Protein AF-A0A958FLW0-F1 (afdb_monomer)

Sequence (82 aa):
DNYAIFEAVHGSAPDIAGKGIANPTALVLSGALMLQQLGNNQAADRIRNAVNTVIAEGKALTPDLGGKANTRKYVDALIKAL

Mean predicted aligned error: 2.25 Å

Radius of gyration: 13.51 Å; Cα contacts (8 Å, |Δi|>4): 96; chains: 1; bounding box: 34×31×31 Å

Structure (mmCIF, N/CA/C/O backbone):
data_AF-A0A958FLW0-F1
#
_entry.id   AF-A0A958FLW0-F1
#
loop_
_atom_site.group_PDB
_atom_site.id
_atom_site.type_symbol
_atom_site.label_atom_id
_atom_site.label_alt_id
_atom_site.label_comp_id
_atom_site.label_asym_id
_atom_site.label_entity_id
_atom_site.label_seq_id
_atom_site.pdbx_PDB_ins_code
_atom_site.Cartn_x
_atom_site.Cartn_y
_atom_site.Cartn_z
_atom_site.occupancy
_atom_site.B_iso_or_equiv
_atom_site.auth_seq_id
_atom_site.auth_comp_id
_atom_site.auth_asym_id
_atom_site.auth_atom_id
_atom_site.pdbx_PDB_model_num
ATOM 1 N N . ASP A 1 1 ? -18.292 20.168 9.227 1.00 63.88 1 ASP A N 1
ATOM 2 C CA . ASP A 1 1 ? -17.616 19.102 9.999 1.00 63.88 1 ASP A CA 1
ATOM 3 C C . ASP A 1 1 ? -18.157 17.683 9.750 1.00 63.88 1 ASP A C 1
ATOM 5 O O . ASP A 1 1 ? -17.673 16.748 10.369 1.00 63.88 1 ASP A O 1
ATOM 9 N N . ASN A 1 2 ? -19.102 17.475 8.814 1.00 87.94 2 ASN A N 1
ATOM 10 C CA . ASN A 1 2 ? -19.753 16.167 8.583 1.00 87.94 2 ASN A CA 1
ATOM 11 C C . ASN A 1 2 ? -19.127 15.315 7.462 1.00 87.94 2 ASN A C 1
ATOM 13 O O . ASN A 1 2 ? -19.605 14.219 7.187 1.00 87.94 2 ASN A O 1
ATOM 17 N N . TYR A 1 3 ? -18.101 15.826 6.781 1.00 94.25 3 TYR A N 1
ATOM 18 C CA . TYR A 1 3 ? -17.465 15.163 5.643 1.00 94.25 3 TYR A CA 1
ATOM 19 C C . TYR A 1 3 ? -15.950 15.235 5.779 1.00 94.25 3 TYR A C 1
ATOM 21 O O . TYR A 1 3 ? -15.418 16.219 6.294 1.00 94.25 3 TYR A O 1
ATOM 29 N N . ALA A 1 4 ? -15.275 14.204 5.282 1.00 95.94 4 ALA A N 1
ATOM 30 C CA . ALA A 1 4 ? -13.825 14.123 5.218 1.00 95.94 4 ALA A CA 1
ATOM 31 C C . ALA A 1 4 ? -13.407 13.513 3.876 1.00 95.94 4 ALA A C 1
ATOM 33 O O . ALA A 1 4 ? -14.091 12.634 3.350 1.00 95.94 4 ALA A O 1
ATOM 34 N N . ILE A 1 5 ? -12.288 13.990 3.333 1.00 97.06 5 ILE A N 1
ATOM 35 C CA . ILE A 1 5 ? -11.660 13.468 2.117 1.00 97.06 5 ILE A CA 1
ATOM 36 C C . ILE A 1 5 ? -10.292 12.923 2.513 1.00 97.06 5 ILE A C 1
ATOM 38 O O . ILE A 1 5 ? -9.554 13.565 3.258 1.00 97.06 5 ILE A O 1
ATOM 42 N N . PHE A 1 6 ? -9.973 11.732 2.014 1.00 97.88 6 PHE A N 1
ATOM 43 C CA . PHE A 1 6 ? -8.705 11.058 2.251 1.00 97.88 6 PHE A CA 1
ATOM 44 C C . PHE A 1 6 ? -8.077 10.750 0.903 1.00 97.88 6 PHE A C 1
ATOM 46 O O . PHE A 1 6 ? -8.671 10.061 0.077 1.00 97.88 6 PHE A O 1
ATOM 53 N N . GLU A 1 7 ? -6.878 11.266 0.681 1.00 97.50 7 GLU A N 1
ATOM 54 C CA . GLU A 1 7 ? -6.202 11.190 -0.608 1.00 97.50 7 GLU A CA 1
ATOM 55 C C . GLU A 1 7 ? -4.741 10.796 -0.434 1.00 97.50 7 GLU A C 1
ATOM 57 O O . GLU A 1 7 ? -4.167 10.925 0.650 1.00 97.50 7 GLU A O 1
ATOM 62 N N . ALA A 1 8 ? -4.144 10.267 -1.497 1.00 96.81 8 ALA A N 1
ATOM 63 C CA . ALA A 1 8 ? -2.701 10.111 -1.555 1.00 96.81 8 ALA A CA 1
ATOM 64 C C . ALA A 1 8 ? -2.049 11.485 -1.771 1.00 96.81 8 A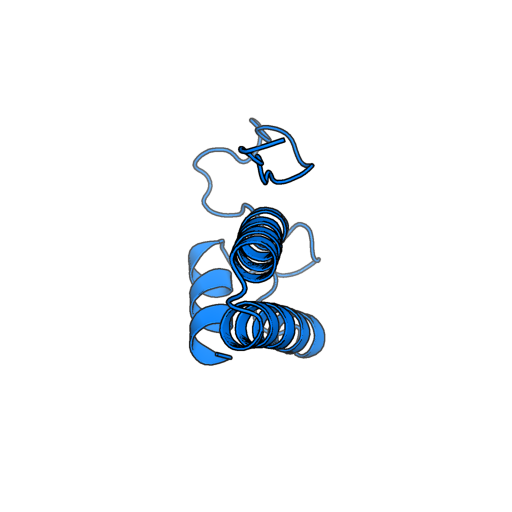LA A C 1
ATOM 66 O O . ALA A 1 8 ? -2.581 12.312 -2.503 1.00 96.81 8 ALA A O 1
ATOM 67 N N . VAL A 1 9 ? -0.871 11.709 -1.182 1.00 95.56 9 VAL A N 1
ATOM 68 C CA . VAL A 1 9 ? -0.143 12.986 -1.330 1.00 95.56 9 VAL A CA 1
ATOM 69 C C . VAL A 1 9 ? 0.516 13.123 -2.710 1.00 95.56 9 VAL A C 1
ATOM 71 O O . VAL A 1 9 ? 0.740 14.232 -3.189 1.00 95.56 9 VAL A O 1
ATOM 74 N N . HIS A 1 10 ? 0.866 12.009 -3.359 1.00 93.00 10 HIS A N 1
ATOM 75 C CA . HIS A 1 10 ? 1.506 12.054 -4.673 1.00 93.00 10 HIS A CA 1
ATOM 76 C C . HIS A 1 10 ? 0.538 12.549 -5.762 1.00 93.00 10 HIS A C 1
ATOM 78 O O . HIS A 1 10 ? -0.669 12.328 -5.698 1.00 93.00 10 HIS A O 1
ATOM 84 N N . GLY A 1 11 ? 1.089 13.162 -6.814 1.00 95.25 11 GLY A N 1
ATOM 85 C CA . GLY A 1 11 ? 0.325 13.575 -7.994 1.00 95.25 11 GLY A CA 1
ATOM 86 C C . GLY A 1 11 ? -0.026 12.416 -8.938 1.00 95.25 11 GLY A C 1
ATOM 87 O O . GLY A 1 11 ? 0.035 11.242 -8.575 1.00 95.25 11 GLY A O 1
ATOM 88 N N . SER A 1 12 ? -0.358 12.749 -10.188 1.00 95.75 12 SER A N 1
ATOM 89 C CA . SER A 1 12 ? -0.784 11.786 -11.219 1.00 95.75 12 SER A CA 1
ATOM 90 C C . SER A 1 12 ? 0.338 10.928 -11.819 1.00 95.75 12 SER A C 1
ATOM 92 O O . SER A 1 12 ? 0.035 9.945 -12.491 1.00 95.75 12 SER A O 1
ATOM 94 N N . ALA A 1 13 ? 1.605 11.301 -11.598 1.00 96.62 13 ALA A N 1
ATOM 95 C CA . ALA A 1 13 ? 2.806 10.652 -12.142 1.00 96.62 13 ALA A CA 1
ATOM 96 C C . ALA A 1 13 ? 2.668 10.240 -13.634 1.00 96.62 13 ALA A C 1
ATOM 98 O O . ALA A 1 13 ? 2.659 9.045 -13.960 1.00 96.62 13 ALA A O 1
ATOM 99 N N . PRO A 1 14 ? 2.515 11.214 -14.563 1.00 97.06 14 PRO A N 1
ATOM 100 C CA . PRO A 1 14 ? 2.194 10.940 -15.970 1.00 97.06 14 PRO A CA 1
ATOM 101 C C . PRO A 1 14 ? 3.220 10.055 -16.685 1.00 97.06 14 PRO A C 1
ATOM 103 O O . PRO A 1 14 ? 2.882 9.316 -17.605 1.00 97.06 14 PRO A O 1
ATOM 106 N N . ASP A 1 15 ? 4.475 10.112 -16.252 1.00 97.62 15 ASP A N 1
ATOM 107 C CA . ASP A 1 15 ? 5.597 9.345 -16.778 1.00 97.62 15 ASP A CA 1
ATOM 108 C C . ASP A 1 15 ? 5.476 7.834 -16.521 1.00 97.62 15 ASP A C 1
ATOM 110 O O . ASP A 1 15 ? 6.041 7.045 -17.284 1.00 97.62 15 ASP A O 1
ATOM 114 N N . ILE A 1 16 ? 4.715 7.407 -15.506 1.00 97.75 16 ILE A N 1
ATOM 115 C CA . ILE A 1 16 ? 4.463 5.988 -15.194 1.00 9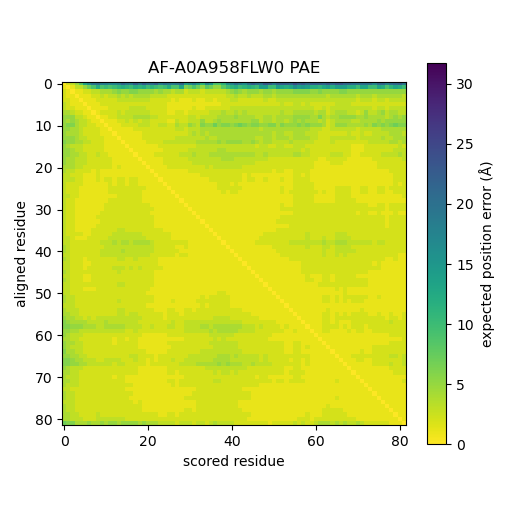7.75 16 ILE A CA 1
ATOM 116 C C . ILE A 1 16 ? 2.999 5.563 -15.347 1.00 97.75 16 ILE A C 1
ATOM 118 O O . ILE A 1 16 ? 2.682 4.378 -15.185 1.00 97.75 16 ILE A O 1
ATOM 122 N N . ALA A 1 17 ? 2.107 6.495 -15.687 1.00 97.94 17 ALA A N 1
ATOM 123 C CA . ALA A 1 17 ? 0.701 6.208 -15.934 1.00 97.94 17 ALA A CA 1
ATOM 124 C C . ALA A 1 17 ? 0.540 5.098 -16.993 1.00 97.94 17 ALA A C 1
ATOM 126 O O . ALA A 1 17 ? 1.214 5.079 -18.022 1.00 97.94 17 ALA A O 1
ATOM 127 N N . GLY A 1 18 ? -0.324 4.119 -16.710 1.00 97.94 18 GLY A N 1
ATOM 128 C CA . GLY A 1 18 ? -0.565 2.966 -17.588 1.00 97.94 18 GLY A CA 1
ATOM 129 C C . GLY A 1 18 ? 0.539 1.898 -17.611 1.00 97.94 18 GLY A C 1
ATOM 130 O O . GLY A 1 18 ? 0.317 0.822 -18.157 1.00 97.94 18 GLY A O 1
ATOM 131 N N . LYS A 1 19 ? 1.700 2.124 -16.976 1.00 98.19 19 LYS A N 1
ATOM 132 C CA . LYS A 1 19 ? 2.812 1.151 -16.959 1.00 98.19 19 LYS A CA 1
ATOM 133 C C . LYS A 1 19 ? 2.675 0.068 -15.885 1.00 98.19 19 LYS A C 1
ATOM 135 O O . LYS A 1 19 ? 3.463 -0.871 -15.857 1.00 98.19 19 LYS A O 1
ATOM 140 N N . GLY A 1 20 ? 1.701 0.203 -14.983 1.00 98.25 20 GLY A N 1
ATOM 141 C CA . GLY A 1 20 ? 1.438 -0.776 -13.925 1.00 98.25 20 GLY A CA 1
ATOM 142 C C . GLY A 1 20 ? 2.563 -0.900 -12.896 1.00 98.25 20 GLY A C 1
ATOM 143 O O . GLY A 1 20 ? 2.715 -1.963 -12.306 1.00 98.25 20 GLY A O 1
ATOM 144 N N . ILE A 1 21 ? 3.366 0.148 -12.696 1.00 98.44 21 ILE A N 1
ATOM 145 C CA . ILE A 1 21 ? 4.482 0.173 -11.732 1.00 98.44 21 ILE A CA 1
ATOM 146 C C . ILE A 1 21 ? 4.285 1.189 -10.600 1.00 98.44 21 ILE A C 1
ATOM 148 O O . ILE A 1 21 ? 5.187 1.383 -9.793 1.00 98.44 21 ILE A O 1
ATOM 152 N N . ALA A 1 22 ? 3.122 1.840 -10.540 1.00 98.50 22 ALA A N 1
ATOM 153 C CA . ALA A 1 22 ? 2.798 2.773 -9.470 1.00 98.50 22 ALA A CA 1
ATOM 154 C C . ALA A 1 22 ? 2.735 2.051 -8.117 1.00 98.50 22 ALA A 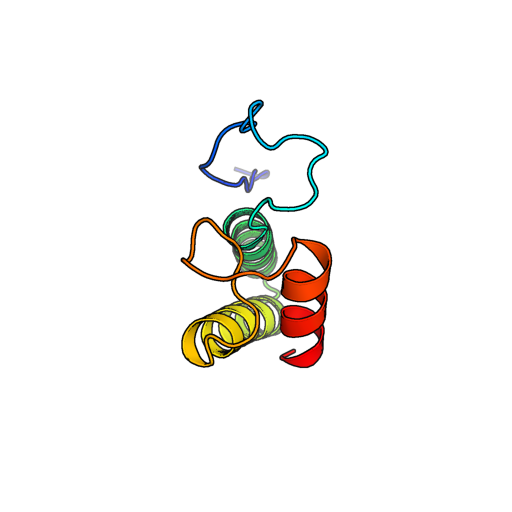C 1
AT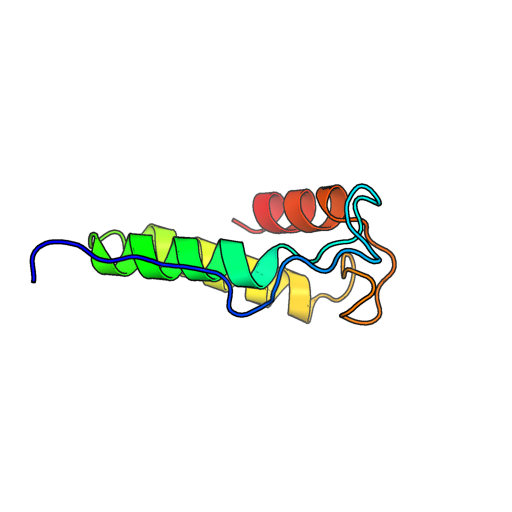OM 156 O O . ALA A 1 22 ? 2.201 0.940 -8.019 1.00 98.50 22 ALA A O 1
ATOM 157 N N . ASN A 1 23 ? 3.245 2.704 -7.079 1.00 98.50 23 ASN A N 1
ATOM 158 C CA . ASN A 1 23 ? 3.141 2.242 -5.705 1.00 98.50 23 ASN A CA 1
ATOM 159 C C . ASN A 1 23 ? 1.788 2.647 -5.102 1.00 98.50 23 ASN A C 1
ATOM 161 O O . ASN A 1 23 ? 1.535 3.840 -4.944 1.00 98.50 23 ASN A O 1
ATOM 165 N N . PRO A 1 24 ? 0.919 1.692 -4.730 1.00 98.19 24 PRO A N 1
ATOM 166 C CA . PRO A 1 24 ? -0.403 2.009 -4.198 1.00 98.19 24 PRO A CA 1
ATOM 167 C C . PRO A 1 24 ? -0.396 2.362 -2.700 1.00 98.19 24 PRO A C 1
ATOM 169 O O . PRO A 1 24 ? -1.453 2.678 -2.158 1.00 98.19 24 PRO A O 1
ATOM 172 N N . THR A 1 25 ? 0.754 2.301 -2.014 1.00 98.44 25 THR A N 1
ATOM 173 C CA . THR A 1 25 ? 0.854 2.416 -0.546 1.00 98.44 25 THR A CA 1
ATOM 174 C C . THR A 1 25 ? 0.177 3.662 0.006 1.00 98.44 25 THR A C 1
ATOM 176 O O . THR A 1 25 ? -0.602 3.558 0.950 1.00 98.44 25 THR A O 1
ATOM 179 N N . ALA A 1 26 ? 0.439 4.832 -0.584 1.00 98.25 26 ALA A N 1
ATOM 180 C CA . ALA A 1 26 ? -0.122 6.086 -0.089 1.00 98.25 26 ALA A CA 1
ATOM 181 C C . ALA A 1 26 ? -1.658 6.058 -0.118 1.00 98.25 26 ALA A C 1
ATOM 183 O O . ALA A 1 26 ? -2.292 6.335 0.893 1.00 98.25 26 ALA A O 1
ATOM 184 N N . LEU A 1 27 ? -2.254 5.635 -1.237 1.00 98.44 27 LEU A N 1
ATOM 185 C CA . LEU A 1 27 ? -3.708 5.550 -1.376 1.00 98.44 27 LEU A CA 1
ATOM 186 C C . LEU A 1 27 ? -4.322 4.493 -0.444 1.00 98.44 27 LEU A C 1
ATOM 188 O O . LEU A 1 27 ? -5.369 4.728 0.157 1.00 98.44 27 LEU A O 1
ATOM 192 N N . VAL A 1 28 ? -3.657 3.346 -0.286 1.00 98.56 28 VAL A N 1
ATOM 193 C CA . VAL A 1 28 ? -4.080 2.283 0.639 1.00 98.56 28 VAL A CA 1
ATOM 194 C C . VAL A 1 28 ? -4.089 2.785 2.088 1.00 98.56 28 VAL A C 1
ATOM 196 O O . VAL A 1 28 ? -5.058 2.556 2.813 1.00 98.56 28 VAL A O 1
ATOM 199 N N . LEU A 1 29 ? -3.052 3.514 2.511 1.00 98.69 29 LEU A N 1
ATOM 200 C CA . LEU A 1 29 ? -2.978 4.100 3.852 1.00 98.69 29 LEU A CA 1
ATOM 201 C C . LEU A 1 29 ? -3.992 5.233 4.057 1.00 98.69 29 LEU A C 1
ATOM 203 O O . LEU A 1 29 ? -4.540 5.349 5.153 1.00 98.69 29 LEU A O 1
ATOM 207 N N . SER A 1 30 ? -4.315 6.010 3.021 1.00 98.69 30 SER A N 1
ATOM 208 C CA . SER A 1 30 ? -5.428 6.968 3.069 1.00 98.69 30 SER A CA 1
ATOM 209 C C . SER A 1 30 ? -6.770 6.256 3.266 1.00 98.69 30 SER A C 1
ATOM 211 O O . SER A 1 30 ? -7.594 6.706 4.060 1.00 98.69 30 SER A O 1
ATOM 213 N N . GLY A 1 31 ? -6.961 5.083 2.653 1.00 98.62 31 GLY A N 1
ATOM 214 C CA . GLY A 1 31 ? -8.096 4.200 2.940 1.00 98.62 31 GLY A CA 1
ATOM 215 C C . GLY A 1 31 ? -8.122 3.699 4.392 1.00 98.62 31 GLY A C 1
ATOM 216 O O . GLY A 1 31 ? -9.178 3.693 5.023 1.00 98.62 31 GLY A O 1
ATOM 217 N N . ALA A 1 32 ? -6.970 3.342 4.968 1.00 98.75 32 ALA A N 1
ATOM 218 C CA . ALA A 1 32 ? -6.880 2.978 6.387 1.00 98.75 32 ALA A CA 1
ATOM 219 C C . ALA A 1 32 ? -7.219 4.161 7.313 1.00 98.75 32 ALA A C 1
ATOM 221 O O . ALA A 1 32 ? -7.919 3.988 8.311 1.00 98.75 32 ALA A O 1
ATOM 222 N N . LEU A 1 33 ? -6.773 5.373 6.973 1.00 98.56 33 LEU A N 1
ATOM 223 C CA . LEU A 1 33 ? -7.120 6.589 7.709 1.00 98.56 33 LEU A CA 1
ATOM 224 C C . LEU A 1 33 ? -8.629 6.878 7.647 1.00 98.56 33 LEU A C 1
ATOM 226 O O . LEU A 1 33 ? -9.234 7.182 8.674 1.00 98.56 33 LEU A O 1
ATOM 230 N N . MET A 1 34 ? -9.252 6.690 6.480 1.00 98.56 34 MET A N 1
ATOM 231 C CA . MET A 1 34 ? -10.706 6.775 6.324 1.00 98.56 34 MET A CA 1
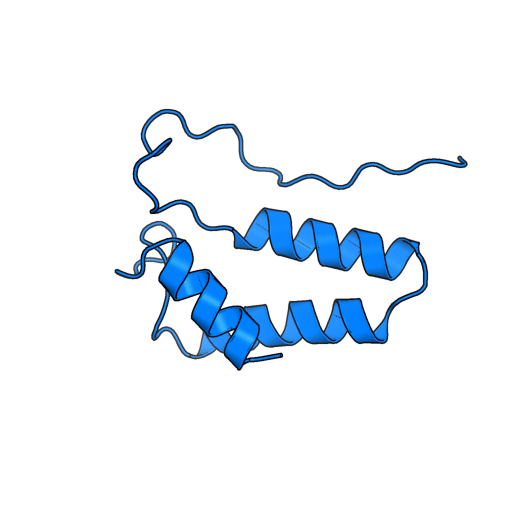ATOM 232 C C . MET A 1 34 ? -11.433 5.756 7.209 1.00 98.56 34 MET A C 1
ATOM 234 O O . MET A 1 34 ? -12.385 6.108 7.901 1.00 98.56 34 MET A O 1
ATOM 238 N N . LEU A 1 35 ? -10.985 4.497 7.227 1.00 98.69 35 LEU A N 1
ATOM 239 C CA . LEU A 1 35 ? -11.582 3.463 8.076 1.00 98.69 35 LEU A CA 1
ATOM 240 C C . LEU A 1 35 ? -11.503 3.833 9.560 1.00 98.69 35 LEU A C 1
ATOM 242 O O . LEU A 1 35 ? -12.496 3.677 10.267 1.00 98.69 35 LEU A O 1
ATOM 246 N N . GLN A 1 36 ? -10.371 4.377 10.012 1.00 98.38 36 GLN A N 1
ATOM 247 C CA . GLN A 1 36 ? -10.227 4.891 11.375 1.00 98.38 36 GLN A CA 1
ATOM 248 C C . GLN A 1 36 ? -11.210 6.036 11.663 1.00 98.38 36 GLN A C 1
ATOM 250 O O . GLN A 1 36 ? -11.863 6.017 12.704 1.00 98.38 36 GLN A O 1
ATOM 255 N N . GLN A 1 37 ? -11.372 6.997 10.745 1.00 97.31 37 GLN A N 1
ATOM 256 C CA . GLN A 1 37 ? -12.353 8.082 10.901 1.00 97.31 37 GLN A CA 1
ATOM 257 C C . GLN A 1 37 ? -13.787 7.544 11.047 1.00 97.31 37 GLN A C 1
ATOM 259 O O . GLN A 1 37 ? -14.587 8.099 11.794 1.00 97.31 37 GLN A O 1
ATOM 264 N N . LEU A 1 38 ? -14.104 6.446 10.356 1.00 97.75 38 LEU A N 1
ATOM 265 C CA . LEU A 1 38 ? -15.400 5.766 10.419 1.00 97.75 38 LEU A CA 1
ATOM 266 C C . LEU A 1 38 ? -15.549 4.834 11.641 1.00 97.75 38 LEU A C 1
ATOM 268 O O . LEU A 1 38 ? -16.551 4.131 11.743 1.00 97.75 38 LEU A O 1
ATOM 272 N N . GLY A 1 39 ? -14.562 4.778 12.544 1.00 98.19 39 GLY A N 1
ATOM 273 C CA . GLY A 1 39 ? -14.568 3.915 13.732 1.00 98.19 39 GLY A CA 1
ATOM 274 C C . GLY A 1 39 ? -14.143 2.460 13.483 1.00 98.19 39 GLY A C 1
ATOM 275 O O . GLY A 1 39 ? -14.160 1.645 14.403 1.00 98.19 39 GLY A O 1
ATOM 276 N N . ASN A 1 40 ? -13.712 2.114 12.268 1.00 98.62 40 ASN A N 1
ATOM 277 C CA . ASN A 1 40 ? -13.291 0.764 11.876 1.00 98.62 40 ASN A CA 1
ATOM 278 C C . ASN A 1 40 ? -11.797 0.519 12.163 1.00 98.62 40 ASN A C 1
ATOM 280 O O . ASN A 1 40 ? -11.026 0.146 11.275 1.00 98.62 40 ASN A O 1
ATOM 284 N N . ASN A 1 41 ? -11.380 0.720 13.416 1.00 98.56 41 ASN A N 1
ATOM 285 C CA . ASN A 1 41 ? -9.965 0.703 13.813 1.00 98.56 41 ASN A CA 1
ATOM 286 C C . ASN A 1 41 ? -9.272 -0.639 13.534 1.00 98.56 41 ASN A C 1
ATOM 288 O O . ASN A 1 41 ? -8.174 -0.659 12.991 1.00 98.56 41 ASN A O 1
ATOM 292 N N . GLN A 1 42 ? -9.939 -1.768 13.801 1.00 98.62 42 GLN A N 1
ATOM 293 C CA . GLN A 1 42 ? -9.359 -3.091 13.545 1.00 98.62 42 GLN A CA 1
ATOM 294 C C . GLN A 1 42 ? -9.039 -3.306 12.056 1.00 98.62 42 GLN A C 1
ATOM 296 O O . GLN A 1 42 ? -8.005 -3.878 11.717 1.00 98.62 42 GLN A O 1
ATOM 301 N N . ALA A 1 43 ? -9.909 -2.842 11.155 1.00 98.69 43 ALA A N 1
ATOM 302 C CA . ALA A 1 43 ? -9.670 -2.939 9.718 1.00 98.69 43 ALA A CA 1
ATOM 303 C C . ALA A 1 43 ? -8.530 -2.008 9.276 1.00 98.69 43 ALA A C 1
ATOM 305 O O . ALA A 1 43 ? -7.670 -2.422 8.499 1.00 98.69 43 ALA A O 1
ATOM 306 N N . ALA A 1 44 ? -8.490 -0.782 9.809 1.00 98.81 44 ALA A N 1
ATOM 307 C CA . ALA A 1 44 ? -7.405 0.163 9.558 1.00 98.81 44 ALA A CA 1
ATOM 308 C C . ALA A 1 44 ? -6.040 -0.405 9.987 1.00 98.81 44 ALA A C 1
ATOM 310 O O . ALA A 1 44 ? -5.075 -0.345 9.223 1.00 98.81 44 ALA A O 1
ATOM 311 N N . ASP A 1 45 ? -5.970 -1.011 11.171 1.00 98.81 45 ASP A N 1
ATOM 312 C CA . ASP A 1 45 ? -4.729 -1.564 11.713 1.00 98.81 45 ASP A CA 1
ATOM 313 C C . ASP A 1 45 ? -4.267 -2.804 10.948 1.00 98.81 45 ASP A C 1
ATOM 315 O O . ASP A 1 45 ? -3.075 -2.936 10.679 1.00 98.81 45 ASP A O 1
ATOM 319 N N . ARG A 1 46 ? -5.186 -3.671 10.500 1.00 98.81 46 ARG A N 1
ATOM 320 C CA . ARG A 1 46 ? -4.838 -4.790 9.604 1.00 98.81 46 ARG A CA 1
ATOM 321 C C . ARG A 1 46 ? -4.170 -4.305 8.320 1.00 98.81 46 ARG A C 1
ATOM 323 O O . ARG A 1 46 ? -3.143 -4.851 7.933 1.00 98.81 46 ARG A O 1
ATOM 330 N N . ILE A 1 47 ? -4.704 -3.253 7.696 1.00 98.81 47 ILE A N 1
ATOM 331 C CA . ILE A 1 47 ? -4.118 -2.673 6.478 1.00 98.81 47 ILE A CA 1
ATOM 332 C C . ILE A 1 47 ? -2.728 -2.090 6.762 1.00 98.81 47 ILE A C 1
ATOM 334 O O . ILE A 1 47 ? -1.785 -2.370 6.024 1.00 98.81 47 ILE A O 1
ATOM 338 N N . ARG A 1 48 ? -2.577 -1.307 7.839 1.00 98.81 48 ARG A N 1
ATOM 339 C CA . ARG A 1 48 ? -1.280 -0.722 8.229 1.00 98.81 48 ARG A CA 1
ATOM 340 C C . ARG A 1 48 ? -0.234 -1.794 8.505 1.00 98.81 48 ARG A C 1
ATOM 342 O O . ARG A 1 48 ? 0.895 -1.681 8.036 1.00 98.81 48 ARG A O 1
ATOM 349 N N . ASN A 1 49 ? -0.620 -2.844 9.225 1.00 98.81 49 ASN A N 1
ATOM 350 C CA . ASN A 1 49 ? 0.260 -3.961 9.537 1.00 98.81 49 ASN A CA 1
ATOM 351 C C . ASN A 1 49 ? 0.667 -4.717 8.270 1.00 98.81 49 ASN A C 1
ATOM 353 O O . ASN A 1 49 ? 1.855 -4.952 8.086 1.00 98.81 49 ASN A O 1
ATOM 357 N N . ALA A 1 50 ? -0.267 -5.004 7.358 1.00 98.81 50 ALA A N 1
ATOM 358 C CA . ALA A 1 50 ? 0.046 -5.645 6.082 1.00 98.81 50 ALA A CA 1
ATOM 359 C C . ALA A 1 50 ? 1.053 -4.830 5.249 1.00 98.81 50 ALA A C 1
ATOM 361 O O . ALA A 1 50 ? 2.021 -5.388 4.729 1.00 98.81 50 ALA A O 1
ATOM 362 N N . VAL A 1 51 ? 0.876 -3.504 5.168 1.00 98.75 51 VAL A N 1
ATOM 363 C CA . VAL A 1 51 ? 1.833 -2.600 4.504 1.00 98.75 51 VAL A CA 1
ATOM 364 C C . VAL A 1 51 ? 3.209 -2.670 5.170 1.00 98.75 51 VAL A C 1
ATOM 366 O O . VAL A 1 51 ? 4.208 -2.884 4.481 1.00 98.75 51 VAL A O 1
ATOM 369 N N . ASN A 1 52 ? 3.268 -2.549 6.500 1.00 98.69 52 ASN A N 1
ATOM 370 C CA . ASN A 1 52 ? 4.522 -2.624 7.251 1.00 98.69 52 ASN A CA 1
ATOM 371 C C . ASN A 1 52 ? 5.234 -3.965 7.032 1.00 98.69 52 ASN A C 1
ATOM 373 O O . ASN A 1 52 ? 6.437 -3.979 6.783 1.00 98.69 52 ASN A O 1
ATOM 377 N N . THR A 1 53 ? 4.500 -5.078 7.066 1.00 98.69 53 THR A N 1
ATOM 378 C CA . THR A 1 53 ? 5.037 -6.420 6.828 1.00 98.69 53 THR A CA 1
ATOM 379 C C . THR A 1 53 ? 5.628 -6.544 5.428 1.00 98.69 53 THR A C 1
ATOM 381 O O . THR A 1 53 ? 6.777 -6.954 5.291 1.00 98.69 53 THR A O 1
ATOM 384 N N . VAL A 1 54 ? 4.898 -6.147 4.381 1.00 98.62 54 VAL A N 1
ATOM 385 C CA . VAL A 1 54 ? 5.384 -6.268 2.994 1.00 98.62 54 VAL A CA 1
ATOM 386 C C . VAL A 1 54 ? 6.604 -5.383 2.737 1.00 98.62 54 VAL A C 1
ATOM 388 O O . VAL A 1 54 ? 7.541 -5.819 2.062 1.00 98.62 54 VAL A O 1
ATOM 391 N N . ILE A 1 55 ? 6.622 -4.166 3.292 1.00 98.31 55 ILE A N 1
ATOM 392 C CA . ILE A 1 55 ? 7.780 -3.270 3.194 1.00 98.31 55 ILE A CA 1
ATOM 393 C C . ILE A 1 55 ? 8.985 -3.867 3.930 1.00 98.31 55 ILE A C 1
ATOM 395 O O . ILE A 1 55 ? 10.067 -3.939 3.349 1.00 98.31 55 ILE A O 1
ATOM 399 N N . ALA A 1 56 ? 8.798 -4.345 5.164 1.00 98.38 56 ALA A N 1
ATOM 400 C CA . ALA A 1 56 ? 9.8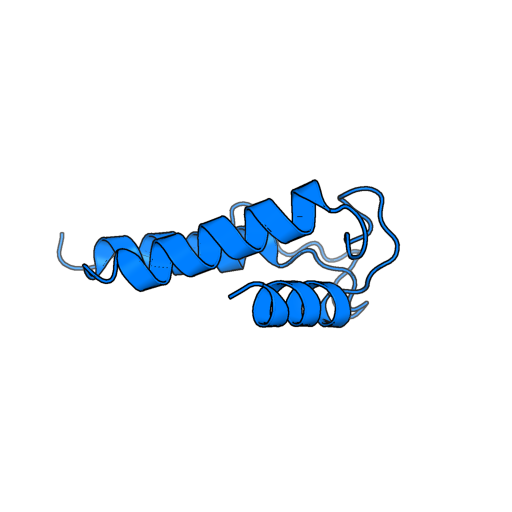64 -4.933 5.975 1.00 98.38 56 ALA A CA 1
ATOM 401 C C . ALA A 1 56 ? 10.432 -6.228 5.369 1.00 98.38 56 ALA A C 1
ATOM 403 O O . ALA A 1 56 ? 11.635 -6.464 5.441 1.00 98.38 56 ALA A O 1
ATOM 404 N N . GLU A 1 57 ? 9.594 -7.058 4.741 1.00 97.88 57 GLU A N 1
ATOM 405 C CA . GLU A 1 57 ? 10.047 -8.266 4.046 1.00 97.88 57 GLU A CA 1
ATOM 406 C C . GL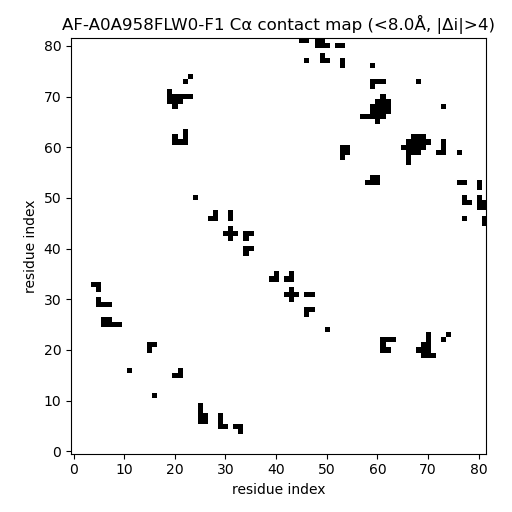U A 1 57 ? 10.880 -7.961 2.794 1.00 97.88 57 GLU A C 1
ATOM 408 O O . GLU A 1 57 ? 11.715 -8.777 2.399 1.00 97.88 57 GLU A O 1
ATOM 413 N N . GLY A 1 58 ? 10.623 -6.838 2.116 1.00 97.75 58 GLY A N 1
ATOM 414 C CA . GLY A 1 58 ? 11.387 -6.385 0.950 1.00 97.75 58 GLY A CA 1
ATOM 415 C C . GLY A 1 58 ? 11.247 -7.236 -0.325 1.00 97.75 58 GLY A C 1
ATOM 416 O O . GLY A 1 58 ? 11.869 -6.937 -1.343 1.00 97.75 58 GLY A O 1
ATOM 417 N N . LYS A 1 59 ? 10.427 -8.296 -0.322 1.00 97.75 59 LYS A N 1
ATOM 418 C CA . LYS A 1 59 ? 10.338 -9.274 -1.432 1.00 97.75 59 LYS A CA 1
ATOM 419 C C . LYS A 1 59 ? 9.497 -8.815 -2.623 1.00 97.75 59 LYS A C 1
ATOM 421 O O . LYS A 1 59 ? 9.673 -9.315 -3.737 1.00 97.75 59 LYS A O 1
ATOM 426 N N . ALA A 1 60 ? 8.546 -7.915 -2.395 1.00 98.00 60 ALA A N 1
ATOM 427 C CA . ALA A 1 60 ? 7.541 -7.528 -3.381 1.00 98.00 60 ALA A CA 1
ATOM 428 C C . ALA A 1 60 ? 7.418 -6.007 -3.525 1.00 98.00 60 ALA A C 1
ATOM 430 O O . ALA A 1 60 ? 6.313 -5.519 -3.694 1.00 98.00 60 ALA A O 1
ATOM 431 N N . LEU A 1 61 ? 8.531 -5.267 -3.474 1.00 98.62 61 LEU A N 1
ATOM 432 C CA . LEU A 1 61 ? 8.537 -3.800 -3.555 1.00 98.62 61 LEU A CA 1
ATOM 433 C C . LEU A 1 61 ? 8.427 -3.277 -4.996 1.00 98.62 61 LEU A C 1
ATOM 435 O O . LEU A 1 61 ? 8.972 -3.883 -5.924 1.00 98.62 61 LEU A O 1
ATOM 439 N N . THR A 1 62 ? 7.746 -2.144 -5.174 1.00 98.62 62 THR A N 1
ATOM 440 C CA . THR A 1 62 ? 7.671 -1.392 -6.439 1.00 98.62 62 THR A CA 1
ATOM 441 C C . THR A 1 62 ? 8.974 -0.632 -6.736 1.00 98.62 62 THR A C 1
ATOM 443 O O . THR A 1 62 ? 9.827 -0.520 -5.850 1.00 98.62 62 THR A O 1
ATOM 446 N N . PRO A 1 63 ? 9.183 -0.133 -7.973 1.00 98.38 63 PRO A N 1
ATOM 447 C CA . PRO A 1 63 ? 10.457 0.478 -8.369 1.00 98.38 63 PRO A CA 1
ATOM 448 C C . PRO A 1 63 ? 10.864 1.722 -7.570 1.00 98.38 63 PRO A C 1
ATOM 450 O O . PRO A 1 63 ? 12.046 1.907 -7.303 1.00 98.38 63 PRO A O 1
ATOM 453 N N . ASP A 1 64 ? 9.906 2.545 -7.147 1.00 97.94 64 ASP A N 1
ATOM 454 C CA . ASP A 1 64 ? 10.131 3.714 -6.281 1.00 97.94 64 ASP A CA 1
ATOM 455 C C . ASP A 1 64 ? 10.663 3.334 -4.888 1.00 97.94 64 ASP A C 1
ATOM 457 O O . ASP A 1 64 ? 11.389 4.105 -4.270 1.00 97.94 64 ASP A O 1
ATOM 461 N N . LEU A 1 65 ? 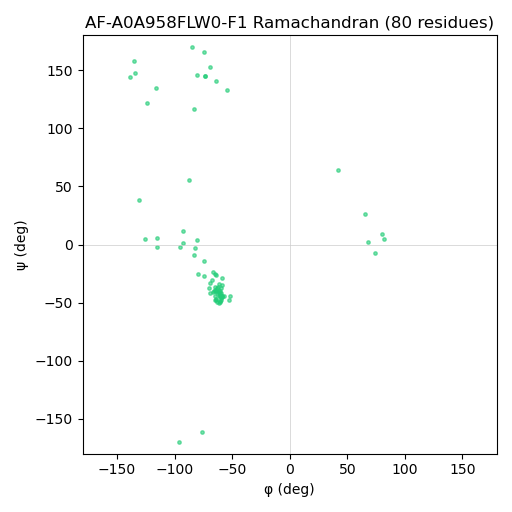10.359 2.119 -4.424 1.00 97.56 65 LEU A N 1
ATOM 462 C CA . LEU A 1 65 ? 10.896 1.527 -3.197 1.00 97.56 65 LEU A CA 1
ATOM 463 C C . LEU A 1 65 ? 12.159 0.678 -3.454 1.00 97.56 65 LEU A C 1
ATOM 465 O O . LEU A 1 65 ? 12.584 -0.079 -2.583 1.00 97.56 65 LEU A O 1
ATOM 469 N N . GLY A 1 66 ? 12.749 0.752 -4.653 1.00 97.38 66 GLY A N 1
ATOM 470 C CA . GLY A 1 66 ? 13.958 0.011 -5.033 1.00 97.38 66 GLY A CA 1
ATOM 471 C C . GLY A 1 66 ? 13.729 -1.452 -5.431 1.00 97.38 66 GLY A C 1
ATOM 472 O O . GLY A 1 66 ? 14.690 -2.204 -5.601 1.00 97.38 66 GLY A O 1
ATOM 473 N N . GLY A 1 67 ? 12.475 -1.884 -5.583 1.00 97.69 67 GLY A N 1
ATOM 474 C CA . GLY A 1 67 ? 12.137 -3.249 -5.972 1.00 97.69 67 GLY A CA 1
ATOM 475 C C . GLY A 1 67 ? 11.883 -3.446 -7.467 1.00 97.69 67 GLY A C 1
ATOM 476 O O . GLY A 1 67 ? 12.146 -2.592 -8.309 1.00 97.69 67 GLY A O 1
ATOM 477 N N . LYS A 1 68 ? 11.365 -4.631 -7.805 1.00 98.06 68 LYS A N 1
ATOM 478 C CA . LYS A 1 68 ? 11.035 -5.043 -9.185 1.00 98.06 68 LYS A CA 1
ATOM 479 C C . LYS A 1 68 ? 9.587 -5.517 -9.342 1.00 98.06 68 LYS A C 1
ATOM 481 O O . LYS A 1 68 ? 9.225 -6.046 -10.391 1.00 98.06 68 LYS A O 1
ATOM 486 N N . ALA A 1 69 ? 8.770 -5.418 -8.295 1.00 98.50 69 ALA A N 1
ATOM 487 C CA . ALA A 1 69 ? 7.363 -5.779 -8.373 1.00 98.50 69 ALA A CA 1
ATOM 488 C C . ALA A 1 69 ? 6.584 -4.711 -9.148 1.00 98.50 69 ALA A C 1
ATOM 490 O O . ALA A 1 69 ? 6.871 -3.521 -9.063 1.00 98.50 69 ALA A O 1
ATOM 491 N N . ASN A 1 70 ? 5.582 -5.150 -9.901 1.00 98.56 70 ASN A N 1
ATOM 492 C CA . ASN A 1 70 ? 4.587 -4.256 -10.478 1.00 98.56 70 ASN A CA 1
ATOM 493 C C . ASN A 1 70 ? 3.470 -3.989 -9.446 1.00 98.56 70 ASN A C 1
ATOM 495 O O . ASN A 1 70 ? 3.397 -4.664 -8.415 1.00 98.56 70 ASN A O 1
ATOM 499 N N . THR A 1 71 ? 2.584 -3.030 -9.725 1.00 98.69 71 THR A N 1
ATOM 500 C CA . THR A 1 71 ? 1.482 -2.633 -8.833 1.00 98.69 71 THR A CA 1
ATOM 501 C C . THR A 1 71 ? 0.658 -3.837 -8.385 1.00 98.69 71 THR A C 1
ATOM 503 O O . THR A 1 71 ? 0.371 -3.980 -7.201 1.00 98.69 71 THR A O 1
ATOM 506 N N . ARG A 1 72 ? 0.320 -4.748 -9.309 1.00 98.62 72 ARG A N 1
ATOM 507 C CA . ARG A 1 72 ? -0.500 -5.926 -9.000 1.00 98.62 72 ARG A CA 1
ATOM 508 C C . ARG A 1 72 ? 0.197 -6.872 -8.027 1.00 98.62 72 ARG A C 1
ATOM 510 O O . ARG A 1 72 ? -0.395 -7.240 -7.024 1.00 98.62 72 ARG A O 1
ATOM 517 N N . LYS A 1 73 ? 1.467 -7.198 -8.275 1.00 98.69 73 LYS A N 1
ATOM 518 C CA . LYS A 1 73 ? 2.255 -8.066 -7.393 1.00 98.69 73 LYS A CA 1
ATOM 519 C C . LYS A 1 73 ? 2.435 -7.457 -5.998 1.00 98.69 73 LYS A C 1
ATOM 521 O O . LYS A 1 73 ? 2.425 -8.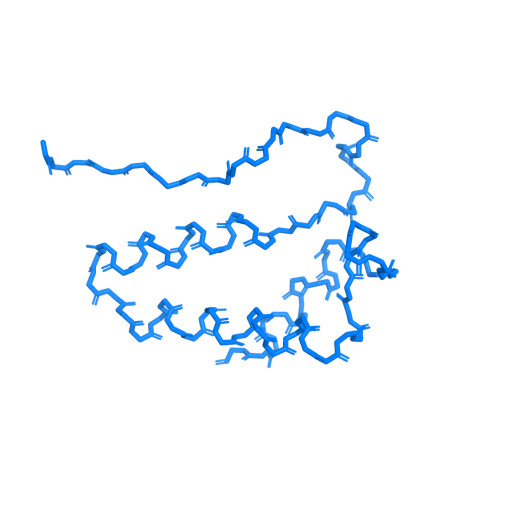201 -5.022 1.00 98.69 73 LYS A O 1
ATOM 526 N N . TYR A 1 74 ? 2.588 -6.134 -5.903 1.00 98.75 74 TYR A N 1
ATOM 527 C CA . TYR A 1 74 ? 2.620 -5.435 -4.615 1.00 98.75 74 TYR A CA 1
ATOM 528 C C . TYR A 1 74 ? 1.280 -5.589 -3.877 1.00 98.75 74 TYR A C 1
ATOM 530 O O . TYR A 1 74 ? 1.261 -6.021 -2.729 1.00 98.75 74 TYR A O 1
ATOM 538 N N . VAL A 1 75 ? 0.152 -5.328 -4.551 1.00 98.62 75 VAL A N 1
ATOM 539 C CA . VAL A 1 75 ? -1.199 -5.490 -3.975 1.00 98.62 75 VAL A CA 1
ATOM 540 C C . VAL A 1 75 ? -1.473 -6.932 -3.544 1.00 98.62 75 VAL A C 1
ATOM 542 O O . VAL A 1 75 ? -1.975 -7.143 -2.444 1.00 98.62 75 VAL A O 1
ATOM 545 N N . ASP A 1 76 ? -1.108 -7.925 -4.355 1.00 98.81 76 ASP A N 1
ATOM 546 C CA . ASP A 1 76 ? -1.278 -9.341 -4.007 1.00 98.81 76 ASP A CA 1
ATOM 547 C C . ASP A 1 76 ? -0.501 -9.697 -2.726 1.00 98.81 76 ASP A C 1
ATOM 549 O O . ASP A 1 76 ? -0.992 -10.451 -1.883 1.00 98.81 76 ASP A O 1
ATOM 553 N N . ALA A 1 77 ? 0.696 -9.123 -2.543 1.00 98.69 77 ALA A N 1
ATOM 554 C CA . ALA A 1 77 ? 1.472 -9.287 -1.317 1.00 98.69 77 ALA A CA 1
ATOM 555 C C . ALA A 1 77 ? 0.786 -8.629 -0.109 1.00 98.69 77 ALA A C 1
ATOM 557 O O . ALA A 1 77 ? 0.749 -9.245 0.954 1.00 98.69 77 ALA A O 1
ATOM 558 N N . LEU A 1 78 ? 0.199 -7.434 -0.272 1.00 98.69 78 LEU A N 1
ATOM 559 C CA . LEU A 1 78 ? -0.580 -6.791 0.793 1.00 98.69 78 LEU A CA 1
ATOM 560 C C . LEU A 1 78 ? -1.775 -7.654 1.202 1.00 98.69 78 LEU A C 1
ATOM 562 O O . LEU A 1 78 ? -1.970 -7.895 2.386 1.00 98.69 78 LEU A O 1
ATOM 566 N N . ILE A 1 79 ? -2.554 -8.150 0.233 1.00 98.62 79 ILE A N 1
ATOM 567 C CA . ILE A 1 79 ? -3.740 -8.980 0.495 1.00 98.62 79 ILE A CA 1
ATOM 568 C C . ILE A 1 79 ? -3.351 -10.259 1.237 1.00 98.62 79 ILE A C 1
ATOM 570 O O . ILE A 1 79 ? -4.046 -10.668 2.162 1.00 98.62 79 ILE A O 1
ATOM 574 N N . LYS A 1 80 ? -2.226 -10.877 0.863 1.00 98.56 80 LYS A N 1
ATOM 575 C CA . LYS A 1 80 ? -1.702 -12.065 1.545 1.00 98.56 80 LYS A CA 1
ATOM 576 C C . LYS A 1 80 ? -1.270 -11.786 2.993 1.00 98.56 80 LYS A C 1
ATOM 578 O O . LYS A 1 80 ? -1.242 -12.719 3.790 1.00 98.56 80 LYS A O 1
ATOM 583 N N . ALA A 1 81 ? -0.908 -10.545 3.313 1.00 98.12 81 ALA A N 1
ATOM 584 C CA . ALA A 1 81 ? -0.439 -10.127 4.632 1.00 98.12 81 ALA A CA 1
ATOM 585 C C . ALA A 1 81 ? -1.555 -9.593 5.561 1.00 98.12 81 ALA A C 1
ATOM 587 O O . ALA A 1 81 ? -1.246 -9.179 6.679 1.00 98.12 81 ALA A O 1
ATOM 588 N N . LEU A 1 82 ? -2.821 -9.579 5.116 1.00 95.06 82 LEU A N 1
ATOM 589 C CA . LEU A 1 82 ? -3.997 -9.192 5.919 1.00 95.06 82 LEU A CA 1
ATOM 590 C C . LEU A 1 82 ? -4.455 -10.281 6.891 1.00 95.06 82 LEU A C 1
ATOM 592 O O . LEU A 1 82 ? -5.112 -9.887 7.892 1.00 95.06 82 LEU A O 1
#

pLDDT: mean 97.46, std 4.04, range [63.88, 98.81]

Solvent-accessible surface area (backbone atoms only — not comparable to full-atom values): 4748 Å² total; per-residue (Å²): 136,91,75,88,86,66,66,45,90,72,79,81,54,76,92,51,58,94,66,53,43,58,74,61,61,52,47,54,51,21,51,24,52,48,30,41,76,73,68,39,47,71,63,18,48,36,52,52,50,10,50,51,49,44,60,73,67,58,82,42,28,24,52,94,75,73,34,84,26,37,33,64,54,30,50,55,49,34,64,75,50,93

Nearest PDB structures (foldseek):
  3ty4-assembly1_A  TM=9.969E-01  e=6.068E-06  Schizosaccharomyces pombe 972h-
  6m3s-assembly1_B  TM=9.902E-01  e=2.282E-05  Xanthomonas campestris
  8grb-assembly3_K  TM=9.807E-01  e=5.519E-05  Homo sapiens
  8gs5-assembly1_G  TM=9.727E-01  e=4.289E-05  Homo sapiens
  6l59-assembly1_A  TM=9.853E-01  e=7.566E-05  Homo sapiens

Secondary structure (DSSP, 8-state):
--------SS---TTTTTTT----HHHHHHHHHHHHHTT-HHHHHHHHHHHHHHHHH-TT--GGGT----HHHHHHHHHHT-

Foldseek 3Di:
DPDDDFDFPDDPPPVCPPVQQDACLRVLLSVLVVCVVVVNPVVSVQLVQLLVVLLVVLAADGVVSVDDHGNVSSVVSSVVSD